Protein AF-I9LDF9-F1 (afdb_monomer_lite)

pLDDT: mean 72.44, std 18.66, range [40.0, 93.19]

Secondary structure (DSSP, 8-state):
----TTS----TTT-EEEEE-SS-EEEEEEEEEEE----S-------S--EEEEEEESS-EE-TTS-EE-TT-EEEEEGGG-SEEEE--PPPSTT-------

Foldseek 3Di:
DDDDPPPCPPLCVFFFKWFDFDQWIFTFGWHDKDWPDDPPDDDDPPDDGWIWTKGQGLCWDDGVVDDTRHGRDIDIHTPVRTPDMGGHDHDDPPPPDPPPDD

Sequence (102 aa):
MKYPKGKGFDLTGGLIITVVLEEYSLTGTFLGEIENRHCKEPTYIVQEDSEFILLQLTCPVDVINGPEFPIGTIIAVNVEQILFIAPGGICDTDATTITSSN

Radius of gyration: 16.9 Å; chains: 1; bounding box: 54×21×53 Å

Organism: NCBI:txid1149862

Structure (mmCIF, N/CA/C/O backbone):
data_AF-I9LDF9-F1
#
_entry.id   AF-I9LDF9-F1
#
loop_
_atom_site.group_PDB
_atom_site.id
_atom_site.type_symbol
_atom_site.label_atom_id
_atom_site.label_alt_id
_atom_site.label_comp_id
_atom_site.label_asym_id
_atom_site.label_entity_id
_atom_site.label_seq_id
_atom_site.pdbx_PDB_ins_code
_atom_site.Cartn_x
_atom_site.Cartn_y
_atom_site.Cartn_z
_atom_site.occupancy
_atom_site.B_iso_or_equiv
_atom_site.auth_seq_id
_atom_site.auth_comp_id
_atom_site.auth_asym_id
_atom_site.auth_atom_id
_atom_site.pdbx_PDB_model_num
ATOM 1 N N . MET A 1 1 ? -7.173 10.698 6.571 1.00 40.00 1 MET A N 1
ATOM 2 C CA . MET A 1 1 ? -8.524 10.539 5.969 1.00 40.00 1 MET A CA 1
ATOM 3 C C . MET A 1 1 ? -9.248 9.442 6.734 1.00 40.00 1 MET A C 1
ATOM 5 O O . MET A 1 1 ? -8.624 8.427 6.981 1.00 40.00 1 MET A O 1
ATOM 9 N N . LYS A 1 2 ? -10.508 9.626 7.152 1.00 45.19 2 LYS A N 1
ATOM 10 C CA . LYS A 1 2 ? -11.227 8.609 7.942 1.00 45.19 2 LYS A CA 1
ATOM 11 C C . LYS A 1 2 ? -11.918 7.617 7.001 1.00 45.19 2 LYS A C 1
ATOM 13 O O . LYS A 1 2 ? -12.780 8.036 6.227 1.00 45.19 2 LYS A O 1
ATOM 18 N N . TYR A 1 3 ? -11.538 6.339 7.040 1.00 53.22 3 TYR A N 1
ATOM 19 C CA . TYR A 1 3 ? -12.126 5.312 6.175 1.00 53.22 3 TYR A CA 1
ATOM 20 C C . TYR A 1 3 ? -13.628 5.129 6.473 1.00 53.22 3 TYR A C 1
ATOM 22 O O . TYR A 1 3 ? -14.038 5.111 7.641 1.00 53.22 3 TYR A O 1
ATOM 30 N N . PRO A 1 4 ? -14.492 5.023 5.445 1.00 48.59 4 PRO A N 1
ATOM 31 C CA . PRO A 1 4 ? -15.928 4.886 5.647 1.00 48.59 4 PRO A CA 1
ATOM 32 C C . PRO A 1 4 ? -16.281 3.491 6.189 1.00 48.59 4 PRO A C 1
ATOM 34 O O . PRO A 1 4 ? -16.420 2.519 5.446 1.00 48.59 4 PRO A O 1
ATOM 37 N N . LYS A 1 5 ? -16.471 3.407 7.511 1.00 50.97 5 LYS A N 1
ATOM 38 C CA . LYS A 1 5 ? -16.896 2.186 8.212 1.00 50.97 5 LYS A CA 1
ATOM 39 C C . LYS A 1 5 ? -18.289 1.736 7.738 1.00 50.97 5 LYS A C 1
ATOM 41 O O . LYS A 1 5 ? -19.189 2.553 7.548 1.00 50.97 5 LYS A O 1
ATOM 46 N N . GLY A 1 6 ? -18.473 0.428 7.546 1.00 46.47 6 GLY A N 1
ATOM 47 C CA . GLY A 1 6 ? -19.781 -0.186 7.260 1.00 46.47 6 GLY A CA 1
ATOM 48 C C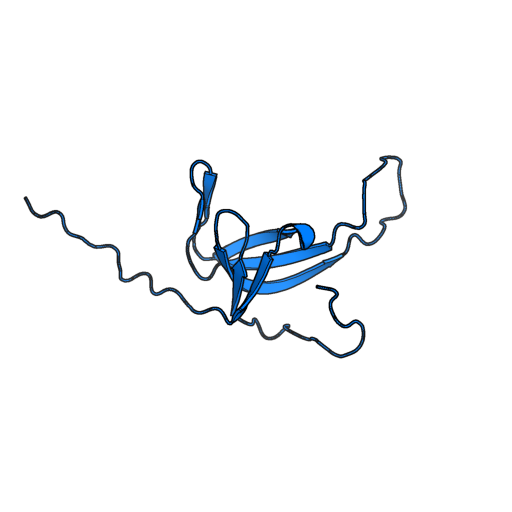 . GLY A 1 6 ? -20.335 0.008 5.842 1.00 46.47 6 GLY A C 1
ATOM 49 O O . GLY A 1 6 ? -21.470 -0.385 5.589 1.00 46.47 6 GLY A O 1
ATOM 50 N N . LYS A 1 7 ? -19.565 0.593 4.913 1.00 49.88 7 LYS A N 1
ATOM 51 C CA . LYS A 1 7 ? -19.998 0.825 3.521 1.00 49.88 7 LYS A CA 1
ATOM 52 C C . LYS A 1 7 ? -19.379 -0.111 2.481 1.00 49.88 7 LYS A C 1
ATOM 54 O O . LYS A 1 7 ? -19.553 0.130 1.293 1.00 49.88 7 LYS A O 1
ATOM 59 N N . GLY A 1 8 ? -18.692 -1.173 2.906 1.00 42.84 8 GLY A N 1
ATOM 60 C CA . GLY A 1 8 ? -18.038 -2.091 1.972 1.00 42.84 8 GLY A CA 1
ATOM 61 C C . GLY A 1 8 ? -16.967 -1.380 1.147 1.00 42.84 8 GLY A C 1
ATOM 62 O O . GLY A 1 8 ? -16.945 -1.509 -0.072 1.00 42.84 8 GLY A O 1
ATOM 63 N N . PHE A 1 9 ? -16.094 -0.599 1.799 1.00 49.84 9 PHE A N 1
ATOM 64 C CA . PHE A 1 9 ? -14.821 -0.216 1.187 1.00 49.84 9 PHE A CA 1
ATOM 65 C C . PHE A 1 9 ? -13.911 -1.445 1.225 1.00 49.84 9 PHE A C 1
ATOM 67 O O . PHE A 1 9 ? -13.041 -1.594 2.077 1.00 49.84 9 PHE A O 1
ATOM 74 N N . ASP A 1 10 ? -14.261 -2.399 0.373 1.00 51.41 10 ASP A N 1
ATOM 75 C CA . ASP A 1 10 ? -13.693 -3.725 0.323 1.00 51.41 10 ASP A CA 1
ATOM 76 C C . ASP A 1 10 ? -12.622 -3.743 -0.767 1.00 51.41 10 ASP A C 1
ATOM 78 O O . ASP A 1 10 ? -12.902 -3.939 -1.946 1.00 51.41 10 ASP A O 1
ATOM 82 N N . LEU A 1 11 ? -11.382 -3.450 -0.376 1.00 58.25 11 LEU A N 1
ATOM 83 C CA . LEU A 1 11 ? -10.219 -3.580 -1.253 1.00 58.25 11 LEU A CA 1
ATOM 84 C C . LEU A 1 11 ? -9.681 -5.025 -1.283 1.00 58.25 11 LEU A C 1
ATOM 86 O O . LEU A 1 11 ? -8.579 -5.240 -1.787 1.00 58.25 11 LEU A O 1
ATOM 90 N N . THR A 1 12 ? -10.431 -6.028 -0.793 1.00 51.78 12 THR A N 1
ATOM 91 C CA . THR A 1 12 ? -10.006 -7.448 -0.739 1.00 51.78 12 THR A CA 1
ATOM 92 C C . THR A 1 12 ? -9.742 -8.105 -2.105 1.00 51.78 12 THR A C 1
ATOM 94 O O . THR A 1 12 ? -9.420 -9.288 -2.169 1.00 51.78 12 THR A O 1
ATOM 97 N N . GLY A 1 13 ? -9.778 -7.346 -3.203 1.00 56.31 13 GLY A N 1
ATOM 98 C CA . GLY A 1 13 ? -9.306 -7.758 -4.526 1.00 56.31 13 GLY A CA 1
ATOM 99 C C . GLY A 1 13 ? -7.831 -7.459 -4.827 1.00 56.31 13 GLY A C 1
ATOM 100 O O . GLY A 1 13 ? -7.407 -7.707 -5.951 1.00 56.31 13 GLY A O 1
ATOM 101 N N . GLY A 1 14 ? -7.055 -6.912 -3.883 1.00 66.00 14 GLY A N 1
ATOM 102 C CA . GLY A 1 14 ? -5.634 -6.631 -4.107 1.00 66.00 14 GLY A CA 1
ATOM 103 C C . GLY A 1 14 ? -5.397 -5.429 -5.024 1.00 66.00 14 GLY A C 1
ATOM 104 O O . GLY A 1 14 ? -4.621 -5.503 -5.977 1.00 66.00 14 GLY A O 1
ATOM 105 N N . LEU A 1 15 ? -6.080 -4.311 -4.752 1.00 85.38 15 LEU A N 1
ATOM 106 C CA . LEU A 1 15 ? -5.824 -3.069 -5.478 1.00 85.38 15 LEU A CA 1
ATOM 107 C C . LEU A 1 15 ? -4.368 -2.648 -5.269 1.00 85.38 15 LEU A C 1
ATOM 109 O O . LEU A 1 15 ? -3.901 -2.543 -4.133 1.00 85.38 15 LEU A O 1
ATOM 113 N N . ILE A 1 16 ? -3.680 -2.364 -6.369 1.00 88.81 16 ILE A N 1
ATOM 114 C CA . ILE A 1 16 ? -2.362 -1.748 -6.314 1.00 88.81 16 ILE A CA 1
ATOM 115 C C . ILE A 1 16 ? -2.568 -0.260 -6.046 1.00 88.81 16 ILE A C 1
ATOM 117 O O . ILE A 1 16 ? -3.197 0.448 -6.837 1.00 88.81 16 ILE A O 1
ATOM 121 N N . ILE A 1 17 ? -2.056 0.205 -4.914 1.00 90.50 17 ILE A N 1
ATOM 122 C CA . ILE A 1 17 ? -2.098 1.605 -4.508 1.00 90.50 17 ILE A CA 1
ATOM 123 C C . ILE A 1 17 ? -0.680 2.137 -4.347 1.00 90.50 17 ILE A C 1
ATOM 125 O O . ILE A 1 17 ? 0.238 1.396 -3.999 1.00 90.50 17 ILE A O 1
ATOM 129 N N . THR A 1 18 ? -0.519 3.433 -4.577 1.00 92.31 18 THR A N 1
ATOM 130 C CA . THR A 1 18 ? 0.679 4.176 -4.201 1.00 92.31 18 THR A CA 1
ATOM 131 C C . THR A 1 18 ? 0.353 5.026 -2.983 1.00 92.31 18 THR A C 1
ATOM 133 O O . THR A 1 18 ? -0.557 5.856 -3.010 1.00 92.31 18 THR A O 1
ATOM 136 N N . VAL A 1 19 ? 1.099 4.812 -1.908 1.00 91.56 19 VAL A N 1
ATOM 137 C CA . VAL A 1 19 ? 1.021 5.569 -0.663 1.00 91.56 19 VAL A CA 1
ATOM 138 C C . VAL A 1 19 ? 2.172 6.553 -0.631 1.00 91.56 19 VAL A C 1
ATOM 140 O O . VAL A 1 19 ? 3.333 6.157 -0.723 1.00 91.56 19 VAL A O 1
ATOM 143 N N . VAL A 1 20 ? 1.841 7.837 -0.532 1.00 90.12 20 VAL A N 1
ATOM 144 C CA . VAL A 1 20 ? 2.830 8.914 -0.499 1.00 90.12 20 VAL A CA 1
ATOM 145 C C . VAL A 1 20 ? 3.072 9.325 0.946 1.00 90.12 20 VAL A C 1
ATOM 147 O O . VAL A 1 20 ? 2.136 9.691 1.662 1.00 90.12 20 VAL A O 1
ATOM 150 N N . LEU A 1 21 ? 4.335 9.239 1.351 1.00 89.75 21 LEU A N 1
ATOM 151 C CA . LEU A 1 21 ? 4.862 9.663 2.645 1.00 89.75 21 LEU A CA 1
ATOM 152 C C . LEU A 1 21 ? 5.713 10.928 2.434 1.00 89.75 21 LEU A C 1
ATOM 154 O O . LEU A 1 21 ? 5.871 11.384 1.301 1.00 89.75 21 LEU A O 1
ATOM 158 N N . GLU A 1 22 ? 6.249 11.514 3.505 1.00 86.69 22 GLU A N 1
ATOM 159 C CA . GLU A 1 22 ? 7.018 12.768 3.407 1.00 86.69 22 GLU A CA 1
ATOM 160 C C . GLU A 1 22 ? 8.256 12.661 2.506 1.00 86.69 22 GLU A C 1
ATOM 162 O O . GLU A 1 22 ? 8.505 13.554 1.698 1.00 86.69 22 GLU A O 1
ATOM 167 N N . GLU A 1 23 ? 9.013 11.568 2.615 1.00 85.00 23 GLU A N 1
ATOM 168 C CA . GLU A 1 23 ? 10.314 11.431 1.942 1.00 85.00 23 GLU A CA 1
ATOM 169 C C . GLU A 1 23 ? 10.306 10.453 0.759 1.00 85.00 23 GLU A C 1
ATOM 171 O O . GLU A 1 23 ? 11.178 10.515 -0.105 1.00 85.00 23 GLU A O 1
ATOM 176 N N . TYR A 1 24 ? 9.337 9.539 0.700 1.00 87.50 24 TYR A N 1
ATOM 177 C CA . TYR A 1 24 ? 9.271 8.496 -0.322 1.00 87.50 24 TYR A CA 1
ATOM 178 C C . TYR A 1 24 ? 7.832 8.040 -0.573 1.00 87.50 24 TYR A C 1
ATOM 180 O O . TYR A 1 24 ? 6.887 8.438 0.109 1.00 87.50 24 TYR A O 1
ATOM 188 N N . SER A 1 25 ? 7.658 7.191 -1.584 1.00 91.06 25 SER A N 1
ATOM 189 C CA . SER A 1 25 ? 6.369 6.578 -1.896 1.00 91.06 25 SER A CA 1
ATOM 190 C C . SER A 1 25 ? 6.488 5.062 -1.950 1.00 91.06 25 SER A C 1
ATOM 192 O O . SER A 1 25 ? 7.508 4.522 -2.374 1.00 91.06 25 SER A O 1
ATOM 194 N N . LEU A 1 26 ? 5.437 4.383 -1.506 1.00 92.38 26 LEU A N 1
ATOM 195 C CA . LEU A 1 26 ? 5.332 2.931 -1.497 1.00 92.38 26 LEU A CA 1
ATOM 196 C C . LEU A 1 26 ? 4.243 2.528 -2.479 1.00 92.38 26 LEU A C 1
ATOM 198 O O . LEU A 1 26 ? 3.097 2.934 -2.311 1.00 92.38 26 LEU A O 1
ATOM 202 N N . THR A 1 27 ? 4.575 1.720 -3.482 1.00 93.19 27 THR A N 1
ATOM 203 C CA . THR A 1 27 ? 3.569 1.162 -4.396 1.00 93.19 27 THR A CA 1
ATOM 204 C C . THR A 1 27 ? 3.430 -0.327 -4.144 1.00 93.19 27 THR A C 1
ATOM 206 O O . THR A 1 27 ? 4.419 -1.064 -4.169 1.00 93.19 27 THR A O 1
ATOM 209 N N . GLY A 1 28 ? 2.208 -0.766 -3.857 1.00 92.25 28 GLY A N 1
ATOM 210 C CA . GLY A 1 28 ? 1.954 -2.147 -3.495 1.00 92.25 28 GLY A CA 1
ATOM 211 C C . GLY A 1 28 ? 0.487 -2.535 -3.496 1.00 92.25 28 GLY A C 1
ATOM 212 O O . GLY A 1 28 ? -0.415 -1.699 -3.515 1.00 92.25 28 GLY A O 1
ATOM 213 N N . THR A 1 29 ? 0.265 -3.840 -3.459 1.00 91.19 29 THR A N 1
ATOM 214 C CA . THR A 1 29 ? -1.042 -4.462 -3.284 1.00 91.19 29 THR A CA 1
ATOM 215 C C . THR A 1 29 ? -1.525 -4.221 -1.861 1.00 91.19 29 THR A C 1
ATOM 217 O O . THR A 1 29 ? -0.868 -4.633 -0.903 1.00 91.19 29 THR A O 1
ATOM 220 N N . PHE A 1 30 ? -2.682 -3.582 -1.709 1.00 89.75 30 PHE A N 1
ATOM 221 C CA . PHE A 1 30 ? -3.327 -3.418 -0.411 1.00 89.75 30 PHE A CA 1
ATOM 222 C C . PHE A 1 30 ? -3.796 -4.773 0.131 1.00 89.75 30 PHE A C 1
ATOM 224 O O . PHE A 1 30 ? -4.562 -5.479 -0.526 1.00 89.75 30 PHE A O 1
ATOM 231 N N . LEU A 1 31 ? -3.344 -5.126 1.335 1.00 85.31 31 LEU A N 1
ATOM 232 C CA . LEU A 1 31 ? -3.665 -6.396 1.992 1.00 85.31 31 LEU A CA 1
ATOM 233 C C . LEU A 1 31 ? -4.713 -6.258 3.102 1.00 85.31 31 LEU A C 1
ATOM 235 O O . LEU A 1 31 ? -5.310 -7.256 3.501 1.00 85.31 31 LEU A O 1
ATOM 239 N N . GLY A 1 32 ? -4.935 -5.050 3.617 1.00 80.44 32 GLY A N 1
ATOM 240 C CA . GLY A 1 32 ? -5.889 -4.812 4.696 1.00 80.44 32 GLY A CA 1
ATOM 241 C C . GLY A 1 32 ? -5.454 -3.717 5.658 1.00 80.44 32 GLY A C 1
ATOM 242 O O . GLY A 1 32 ? -4.401 -3.101 5.504 1.00 80.44 32 GLY A O 1
ATOM 243 N N . GLU A 1 33 ? -6.283 -3.503 6.671 1.00 79.62 33 GLU A N 1
ATOM 244 C CA . GLU A 1 33 ? -6.051 -2.570 7.769 1.00 79.62 33 GLU A CA 1
ATOM 245 C C . GLU A 1 33 ? -5.851 -3.355 9.072 1.00 79.62 33 GLU A C 1
ATOM 247 O O . GLU A 1 33 ? -6.540 -4.347 9.330 1.00 79.62 33 GLU A O 1
ATOM 252 N N . ILE A 1 34 ? -4.909 -2.907 9.896 1.00 76.06 34 ILE A N 1
ATOM 253 C CA . ILE A 1 34 ? -4.740 -3.345 11.275 1.00 76.06 34 ILE A CA 1
ATOM 254 C C . ILE A 1 34 ? -5.181 -2.183 12.161 1.00 76.06 34 ILE A C 1
ATOM 256 O O . ILE A 1 34 ? -4.463 -1.196 12.312 1.00 76.06 34 ILE A O 1
ATOM 260 N N . GLU A 1 35 ? -6.351 -2.326 12.773 1.00 68.81 35 GLU A N 1
ATOM 261 C CA . GLU A 1 35 ? -6.738 -1.500 13.914 1.00 68.81 35 GLU A CA 1
ATOM 262 C C . GLU A 1 35 ? -6.184 -2.145 15.192 1.00 68.81 35 GLU A C 1
ATOM 264 O O . GLU A 1 35 ? -6.253 -3.371 15.361 1.00 68.81 35 GLU A O 1
ATOM 269 N N . ASN A 1 36 ? -5.680 -1.326 16.116 1.00 62.03 36 ASN A N 1
ATOM 270 C CA . ASN A 1 36 ? -5.260 -1.754 17.446 1.00 62.03 36 ASN A CA 1
ATOM 271 C C . ASN A 1 36 ? -6.488 -2.218 18.257 1.00 62.03 36 ASN A C 1
ATOM 273 O O . ASN A 1 36 ? -7.067 -1.500 19.075 1.00 62.03 36 ASN A O 1
ATOM 277 N N . ARG A 1 37 ? -6.959 -3.441 17.993 1.00 49.56 37 ARG A N 1
ATOM 278 C CA . ARG A 1 37 ? -8.011 -4.063 18.791 1.00 49.56 37 ARG A CA 1
ATOM 279 C C . ARG A 1 37 ? -7.412 -4.345 20.151 1.00 49.56 37 ARG A C 1
ATOM 281 O O . ARG A 1 37 ? -6.571 -5.226 20.268 1.00 49.56 37 ARG A O 1
ATOM 288 N N . HIS A 1 38 ? -7.876 -3.599 21.148 1.00 45.12 38 HIS A N 1
ATOM 289 C CA . HIS A 1 38 ? -7.629 -3.812 22.566 1.00 45.12 38 HIS A CA 1
ATOM 290 C C . HIS A 1 38 ? -7.645 -5.315 22.909 1.00 45.12 38 HIS A C 1
ATOM 292 O O . HIS A 1 38 ? -8.689 -5.898 23.218 1.00 45.12 38 HIS A O 1
ATOM 298 N N . CYS A 1 39 ? -6.477 -5.956 22.873 1.00 44.34 39 CYS A N 1
ATOM 299 C CA . CYS A 1 39 ? -6.234 -7.169 23.628 1.00 44.34 39 CYS A CA 1
ATOM 300 C C . CYS A 1 39 ? -6.344 -6.736 25.086 1.00 44.34 39 CYS A C 1
ATOM 302 O O . CYS A 1 39 ? -5.641 -5.823 25.511 1.00 44.34 39 CYS A O 1
ATOM 304 N N . LYS A 1 40 ? -7.294 -7.311 25.821 1.00 46.94 40 LYS A N 1
ATOM 305 C CA . LYS A 1 40 ? -7.546 -6.983 27.226 1.00 46.94 40 LYS A CA 1
ATOM 306 C C . LYS A 1 40 ? -6.282 -7.229 28.072 1.00 46.94 40 LYS A C 1
ATOM 308 O O . LYS A 1 40 ? -6.113 -8.345 28.538 1.00 46.94 40 LYS A O 1
ATOM 313 N N . GLU A 1 41 ? -5.477 -6.173 28.230 1.00 48.19 41 GLU A N 1
ATOM 314 C CA . GLU A 1 41 ? -4.448 -5.854 29.244 1.00 48.19 41 GLU A CA 1
ATOM 315 C C . GLU A 1 41 ? -3.304 -6.871 29.525 1.00 48.19 41 GLU A C 1
ATOM 317 O O . GLU A 1 41 ? -3.516 -8.077 29.426 1.00 48.19 41 GLU A O 1
ATOM 322 N N . PRO A 1 42 ? -2.068 -6.420 29.878 1.00 48.38 42 PRO A N 1
ATOM 323 C CA . PRO A 1 42 ? -1.823 -5.410 30.918 1.00 48.38 42 PRO A CA 1
ATOM 324 C C . PRO A 1 42 ? -0.827 -4.270 30.604 1.00 48.38 42 PRO A C 1
ATOM 326 O O . PRO A 1 42 ? 0.219 -4.446 29.986 1.00 48.38 42 PRO A O 1
ATOM 329 N N . THR A 1 43 ? -1.167 -3.102 31.155 1.00 46.78 43 THR A N 1
ATOM 330 C CA . THR A 1 43 ? -0.277 -2.102 31.779 1.00 46.78 43 THR A CA 1
ATOM 331 C C . THR A 1 43 ? 0.939 -1.599 30.999 1.00 46.78 43 THR A C 1
ATOM 333 O O . THR A 1 43 ? 2.042 -1.547 31.533 1.00 46.78 43 THR A O 1
ATOM 336 N N . TYR A 1 44 ? 0.731 -1.090 29.789 1.00 48.91 44 TYR A N 1
ATOM 337 C CA . TYR A 1 44 ? 1.578 -0.023 29.256 1.00 48.91 44 TYR A CA 1
ATOM 338 C C . TYR A 1 44 ? 0.668 1.045 28.664 1.00 48.91 44 TYR A C 1
ATOM 340 O O . TYR A 1 44 ? -0.318 0.725 28.004 1.00 48.91 44 TYR A O 1
ATOM 348 N N . ILE A 1 45 ? 0.963 2.312 28.952 1.00 49.38 45 ILE A N 1
ATOM 349 C CA . ILE A 1 45 ? 0.265 3.465 28.380 1.00 49.38 45 ILE A CA 1
ATOM 350 C C . ILE A 1 45 ? 0.682 3.522 26.905 1.00 49.38 45 ILE A C 1
ATOM 352 O O . ILE A 1 45 ? 1.600 4.251 26.542 1.00 49.38 45 ILE A O 1
ATOM 356 N N . VAL A 1 46 ? 0.105 2.658 26.071 1.00 49.91 46 VAL A N 1
ATOM 357 C CA . VAL A 1 46 ? 0.327 2.698 24.627 1.00 49.91 46 VAL A CA 1
ATOM 358 C C . VAL A 1 46 ? -0.513 3.861 24.126 1.00 49.91 46 VAL A C 1
ATOM 360 O O . VAL A 1 46 ? -1.741 3.809 24.148 1.00 49.91 46 VAL A O 1
ATOM 363 N N . GLN A 1 47 ? 0.176 4.956 23.817 1.00 46.22 47 GLN A N 1
ATOM 364 C CA . GLN A 1 47 ? -0.410 6.148 23.225 1.00 46.22 47 GLN A CA 1
ATOM 365 C C . GLN A 1 47 ? -1.148 5.786 21.936 1.00 46.22 47 GLN A C 1
ATOM 367 O O . GLN A 1 47 ? -0.596 5.072 21.107 1.00 46.22 47 GLN A O 1
ATOM 372 N N . GLU A 1 48 ? -2.365 6.329 21.849 1.00 55.25 48 GLU A N 1
ATOM 373 C CA . GLU A 1 48 ? -3.225 6.542 20.680 1.00 55.25 48 GLU A CA 1
ATOM 374 C C . GLU A 1 48 ? -3.543 5.329 19.792 1.00 55.25 48 GLU A C 1
ATOM 376 O O . GLU A 1 48 ? -2.712 4.482 19.468 1.00 55.25 48 GLU A O 1
ATOM 381 N N . ASP A 1 49 ? -4.820 5.245 19.414 1.00 57.59 49 ASP A N 1
ATOM 382 C CA . ASP A 1 49 ? -5.396 4.248 18.518 1.00 57.59 49 ASP A CA 1
ATOM 383 C C . ASP A 1 49 ? -4.627 4.210 17.183 1.00 57.59 49 ASP A C 1
ATOM 385 O O . ASP A 1 49 ? -4.975 4.886 16.220 1.00 57.59 49 ASP A O 1
ATOM 389 N N . SER A 1 50 ? -3.539 3.442 17.135 1.00 66.19 50 SER A N 1
ATOM 390 C CA . SER A 1 50 ? -2.671 3.373 15.964 1.00 66.19 50 SER A CA 1
ATOM 391 C C . SER A 1 50 ? -3.337 2.50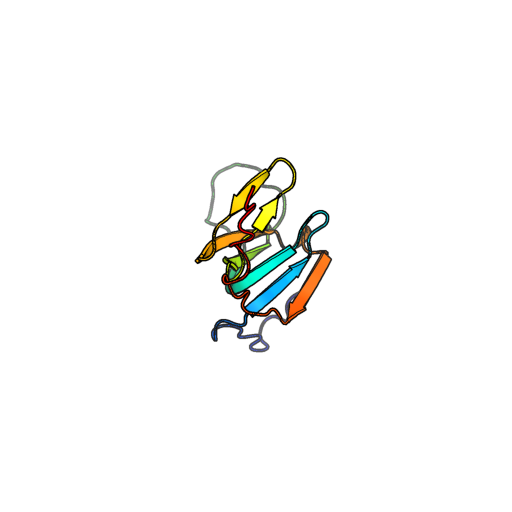2 14.895 1.00 66.19 50 SER A C 1
ATOM 393 O O . SER A 1 50 ? -3.494 1.291 15.077 1.00 66.19 50 SER A O 1
ATOM 395 N N . GLU A 1 51 ? -3.747 3.129 13.794 1.00 80.50 51 GLU A N 1
ATOM 396 C CA . GLU A 1 51 ? -4.295 2.476 12.602 1.00 80.50 51 GLU A CA 1
ATOM 397 C C . GLU A 1 51 ? -3.166 2.276 11.576 1.00 80.50 51 GLU A C 1
ATOM 399 O O . GLU A 1 51 ? -2.446 3.215 11.226 1.00 80.5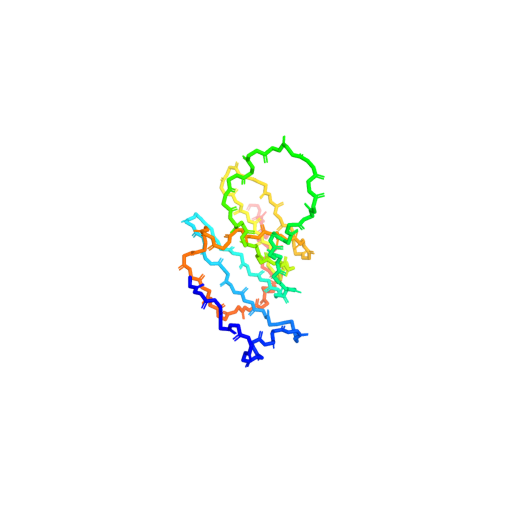0 51 GLU A O 1
ATOM 404 N N . PHE A 1 52 ? -3.001 1.049 11.078 1.00 84.94 52 PHE A N 1
ATOM 405 C CA . PHE A 1 52 ? -2.006 0.720 10.054 1.00 84.94 52 PHE A CA 1
ATOM 406 C C . PHE A 1 52 ? -2.664 0.122 8.817 1.00 84.94 52 PHE A C 1
ATOM 408 O O . PHE A 1 52 ? -3.617 -0.644 8.924 1.00 84.94 52 PHE A O 1
ATOM 415 N N . ILE A 1 53 ? -2.093 0.374 7.641 1.00 87.12 53 ILE A N 1
ATOM 416 C CA 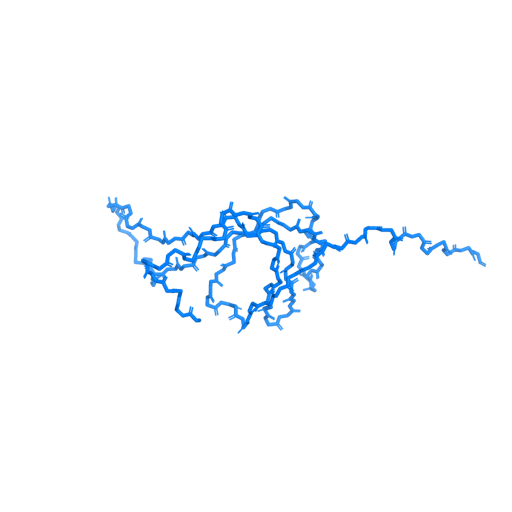. ILE A 1 53 ? -2.411 -0.379 6.422 1.00 87.12 53 ILE A CA 1
ATOM 417 C C . ILE A 1 53 ? -1.281 -1.344 6.084 1.00 87.12 53 ILE A C 1
ATOM 419 O O . ILE A 1 53 ? -0.106 -1.026 6.261 1.00 87.12 53 ILE A O 1
ATOM 423 N N . LEU A 1 54 ? -1.634 -2.521 5.581 1.00 89.50 54 LEU A N 1
ATOM 424 C CA . LEU A 1 54 ? -0.691 -3.510 5.082 1.00 89.50 54 LEU A CA 1
ATOM 425 C C . LEU A 1 54 ? -0.588 -3.425 3.563 1.00 89.50 54 LEU A C 1
ATOM 427 O O . LEU A 1 54 ? -1.597 -3.464 2.855 1.00 89.50 54 LEU A O 1
ATOM 431 N N . LEU A 1 55 ? 0.645 -3.372 3.071 1.00 91.31 55 LEU A N 1
ATOM 432 C CA . LEU A 1 55 ? 0.969 -3.333 1.651 1.00 91.31 55 LEU A CA 1
ATOM 433 C C . LEU A 1 55 ? 1.993 -4.401 1.311 1.00 91.31 55 LEU A C 1
ATOM 435 O O . LEU A 1 55 ? 3.024 -4.490 1.968 1.00 91.31 55 LEU A O 1
ATOM 439 N N . GLN A 1 56 ? 1.742 -5.167 0.255 1.00 91.81 56 GLN A N 1
ATOM 440 C CA . GLN A 1 56 ? 2.770 -5.975 -0.389 1.00 91.81 56 G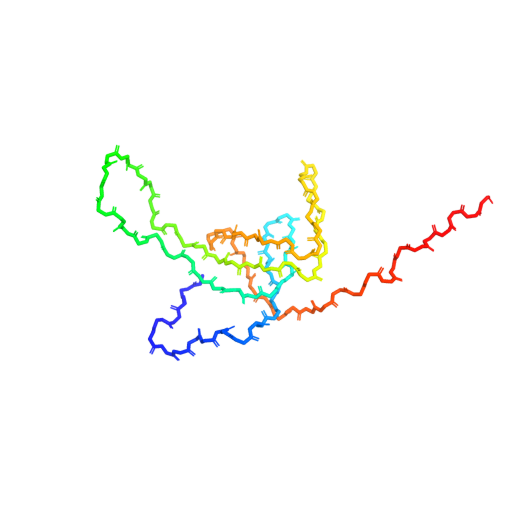LN A CA 1
ATOM 441 C C . GLN A 1 56 ? 3.353 -5.195 -1.562 1.00 91.81 56 GLN A C 1
ATOM 443 O O . GLN A 1 56 ? 2.646 -4.934 -2.533 1.00 91.81 56 GLN A O 1
ATOM 448 N N . LEU A 1 57 ? 4.627 -4.820 -1.486 1.00 92.69 57 LEU A N 1
ATOM 449 C CA . LEU A 1 57 ? 5.262 -3.990 -2.504 1.00 92.69 57 LEU A CA 1
ATOM 450 C C . LEU A 1 57 ? 5.225 -4.638 -3.893 1.00 92.69 57 LEU A C 1
ATOM 452 O O . LEU A 1 57 ? 5.616 -5.793 -4.062 1.00 92.69 57 LEU A O 1
ATOM 456 N N . THR A 1 58 ? 4.810 -3.866 -4.893 1.00 91.69 58 THR A N 1
ATOM 457 C CA . THR A 1 58 ? 4.886 -4.219 -6.322 1.00 91.69 58 THR A CA 1
ATOM 458 C C . THR A 1 58 ? 6.053 -3.524 -7.018 1.00 91.69 58 THR A C 1
ATOM 460 O O . THR A 1 58 ? 6.379 -3.861 -8.152 1.00 91.69 58 THR A O 1
ATOM 463 N N . CYS A 1 59 ? 6.696 -2.578 -6.333 1.00 89.69 59 CYS A N 1
ATOM 464 C CA . CYS A 1 59 ? 7.875 -1.849 -6.779 1.00 89.69 59 CYS A CA 1
ATOM 465 C C . CYS A 1 59 ? 8.938 -1.892 -5.674 1.00 89.69 59 CYS A C 1
ATOM 467 O O . CYS A 1 59 ? 8.567 -1.823 -4.498 1.00 89.69 59 CYS A O 1
ATOM 469 N N . PRO A 1 60 ? 10.236 -1.996 -6.009 1.00 90.44 60 PRO A N 1
ATOM 470 C CA . PRO A 1 60 ? 11.277 -1.843 -5.008 1.00 90.44 60 PRO A CA 1
ATOM 471 C C . PRO A 1 60 ? 11.280 -0.401 -4.499 1.00 90.44 60 PRO A C 1
ATOM 473 O O . PRO A 1 60 ? 10.939 0.529 -5.234 1.00 90.44 60 PRO A O 1
ATOM 476 N N . VAL A 1 61 ? 11.661 -0.220 -3.242 1.00 87.31 61 VAL A N 1
ATOM 477 C CA . VAL A 1 61 ? 11.756 1.100 -2.618 1.00 87.31 61 VAL A CA 1
ATOM 478 C C . VAL A 1 61 ? 13.143 1.245 -2.030 1.00 87.31 61 VAL A C 1
ATOM 480 O O . VAL A 1 61 ? 13.564 0.420 -1.222 1.00 87.31 61 VAL A O 1
ATOM 483 N N . ASP A 1 62 ? 13.819 2.309 -2.440 1.00 83.88 62 ASP A N 1
ATOM 484 C CA . ASP A 1 62 ? 15.071 2.759 -1.853 1.00 83.88 62 ASP A CA 1
ATOM 485 C C . ASP A 1 62 ? 14.774 4.000 -1.006 1.00 83.88 62 ASP A C 1
ATOM 487 O O . ASP A 1 62 ? 14.304 5.025 -1.512 1.00 83.88 62 ASP A O 1
ATOM 491 N N . VAL A 1 63 ? 14.952 3.866 0.306 1.00 80.50 63 VAL A N 1
ATOM 492 C CA . VAL A 1 63 ? 14.757 4.958 1.258 1.00 80.50 63 VAL A CA 1
ATOM 493 C C . VAL A 1 63 ? 16.103 5.643 1.449 1.00 80.50 63 VAL A C 1
ATOM 495 O O . VAL A 1 63 ? 17.082 4.998 1.815 1.00 80.50 63 VAL A O 1
ATOM 498 N N . ILE A 1 64 ? 16.158 6.962 1.256 1.00 78.38 64 ILE A N 1
ATOM 499 C CA . ILE A 1 64 ? 17.394 7.737 1.426 1.00 78.38 64 ILE A CA 1
ATOM 500 C C . ILE A 1 64 ? 17.942 7.522 2.848 1.00 78.38 64 ILE A C 1
ATOM 502 O O . ILE A 1 64 ? 17.279 7.847 3.828 1.00 78.38 64 ILE A O 1
ATOM 506 N N . ASN A 1 65 ? 19.167 6.993 2.962 1.00 78.00 65 ASN A N 1
ATOM 507 C CA . ASN A 1 65 ? 19.801 6.602 4.237 1.00 78.00 65 ASN A CA 1
ATOM 508 C C . ASN A 1 65 ? 19.021 5.548 5.050 1.00 78.00 65 ASN A C 1
ATOM 510 O O . ASN A 1 65 ? 19.220 5.423 6.261 1.00 78.00 65 ASN A O 1
ATOM 514 N N . GLY A 1 66 ? 18.134 4.803 4.399 1.00 74.25 66 GLY A N 1
ATOM 515 C CA . GLY A 1 66 ? 17.280 3.794 5.002 1.00 74.25 66 GLY A CA 1
ATOM 516 C C . GLY A 1 66 ? 17.495 2.401 4.406 1.00 74.25 66 GLY A C 1
ATOM 517 O O . GLY A 1 66 ? 18.435 2.169 3.647 1.00 74.25 66 GLY A O 1
ATOM 518 N N . PRO A 1 67 ? 16.654 1.437 4.804 1.00 77.31 67 PRO A N 1
ATOM 519 C CA . PRO A 1 67 ? 16.653 0.105 4.217 1.00 77.31 67 PRO A CA 1
ATOM 520 C C . PRO A 1 67 ? 16.085 0.117 2.791 1.00 77.31 67 PRO A C 1
ATOM 522 O O . PRO A 1 67 ? 15.092 0.788 2.508 1.00 77.31 67 PRO A O 1
ATOM 525 N N . GLU A 1 68 ? 16.675 -0.703 1.925 1.00 86.00 68 GLU A N 1
ATOM 526 C CA . GLU A 1 68 ? 16.086 -1.069 0.639 1.00 86.00 68 GLU A CA 1
ATOM 527 C C . GLU A 1 68 ? 15.058 -2.189 0.838 1.00 86.00 68 GLU A C 1
ATOM 529 O O . GLU A 1 68 ? 15.330 -3.202 1.493 1.00 86.00 68 GLU A O 1
ATOM 534 N N . PHE A 1 69 ? 13.881 -2.030 0.238 1.00 89.19 69 PHE A N 1
ATOM 535 C CA . PHE A 1 69 ? 12.820 -3.030 0.273 1.00 89.19 69 PHE A CA 1
ATOM 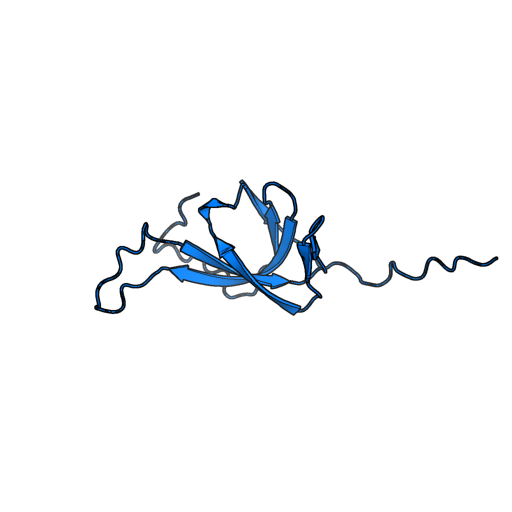536 C C . PHE A 1 69 ? 12.577 -3.604 -1.126 1.00 89.19 69 PHE A C 1
ATOM 538 O O . PHE A 1 69 ? 12.157 -2.868 -2.023 1.00 89.19 69 PHE A O 1
ATOM 545 N N . PRO A 1 70 ? 12.795 -4.914 -1.344 1.00 90.62 70 PRO A N 1
ATOM 546 C CA . PRO A 1 70 ? 12.519 -5.541 -2.629 1.00 90.62 70 PRO A CA 1
ATOM 547 C C . PRO A 1 70 ? 11.014 -5.713 -2.873 1.00 90.62 70 PRO A C 1
ATOM 549 O O . PRO A 1 70 ? 10.195 -5.691 -1.946 1.00 90.62 70 PRO A O 1
ATOM 552 N N . ILE A 1 71 ? 10.662 -5.970 -4.136 1.00 91.50 71 ILE A N 1
ATOM 553 C CA . ILE A 1 71 ? 9.309 -6.380 -4.539 1.00 91.50 71 ILE A CA 1
ATOM 554 C C . ILE A 1 71 ? 8.872 -7.597 -3.709 1.00 91.50 71 ILE A C 1
ATOM 556 O O . ILE A 1 71 ? 9.657 -8.507 -3.444 1.00 91.50 71 ILE A O 1
ATOM 560 N N . GLY A 1 72 ? 7.606 -7.616 -3.296 1.00 89.62 72 GLY A N 1
ATOM 561 C CA . GLY A 1 72 ? 7.011 -8.677 -2.488 1.00 89.62 72 GLY A CA 1
ATOM 562 C C . GLY A 1 72 ? 7.141 -8.476 -0.978 1.00 89.62 72 GLY A C 1
ATOM 563 O O . GLY A 1 72 ? 6.479 -9.199 -0.232 1.00 89.62 72 GLY A O 1
ATOM 564 N N . THR A 1 73 ? 7.926 -7.495 -0.519 1.00 92.19 73 THR A N 1
ATOM 565 C CA . THR A 1 73 ? 8.017 -7.136 0.905 1.00 92.19 73 THR A CA 1
ATOM 566 C C . THR A 1 73 ? 6.660 -6.680 1.434 1.00 92.19 73 THR A C 1
ATOM 568 O O . THR A 1 73 ? 5.983 -5.879 0.791 1.00 92.19 73 THR A O 1
ATOM 571 N N . ILE A 1 74 ? 6.272 -7.166 2.616 1.00 91.75 74 ILE A N 1
ATOM 572 C CA . ILE A 1 74 ? 5.072 -6.705 3.322 1.00 91.75 74 ILE A CA 1
ATOM 573 C C . ILE A 1 74 ? 5.463 -5.582 4.282 1.00 91.75 74 ILE A C 1
ATOM 575 O O . ILE A 1 74 ? 6.288 -5.789 5.172 1.00 91.75 74 ILE A O 1
ATOM 579 N N . ILE A 1 75 ? 4.855 -4.410 4.112 1.00 89.88 75 ILE A N 1
ATOM 580 C CA . ILE A 1 75 ? 5.088 -3.217 4.928 1.00 89.88 75 ILE A CA 1
ATOM 581 C C . ILE A 1 75 ? 3.783 -2.802 5.605 1.00 89.88 75 ILE A C 1
ATOM 583 O O . ILE A 1 75 ? 2.735 -2.723 4.964 1.00 89.88 75 ILE A O 1
ATOM 587 N N . ALA A 1 76 ? 3.865 -2.527 6.907 1.00 90.12 76 ALA A N 1
ATOM 588 C CA . ALA A 1 76 ? 2.815 -1.855 7.658 1.00 90.12 76 ALA A CA 1
ATOM 589 C C . ALA A 1 76 ? 3.095 -0.348 7.672 1.00 90.12 76 ALA A C 1
ATOM 591 O O . ALA A 1 76 ? 4.167 0.075 8.102 1.00 90.12 76 ALA A O 1
ATOM 592 N N . VAL A 1 77 ? 2.142 0.456 7.209 1.00 87.50 77 VAL A N 1
ATOM 593 C CA . VAL A 1 77 ? 2.258 1.918 7.157 1.00 87.50 77 VAL A CA 1
ATOM 594 C C . VAL A 1 77 ? 1.287 2.519 8.158 1.00 87.50 77 VAL A C 1
ATOM 596 O O . VAL A 1 77 ? 0.089 2.247 8.079 1.00 87.50 77 VAL A O 1
ATOM 599 N N . ASN A 1 78 ? 1.794 3.326 9.093 1.00 87.81 78 ASN A N 1
ATOM 600 C CA . ASN A 1 78 ? 0.943 4.084 10.007 1.00 87.81 78 ASN A CA 1
ATOM 601 C C . ASN A 1 78 ? 0.132 5.104 9.193 1.00 87.81 78 ASN A C 1
ATOM 603 O O . ASN A 1 78 ? 0.709 5.902 8.453 1.00 87.81 78 ASN A O 1
ATOM 607 N N . VAL A 1 79 ? -1.195 5.083 9.332 1.00 84.31 79 VAL A N 1
ATOM 608 C CA . VAL A 1 79 ? -2.112 5.958 8.588 1.00 84.31 79 VAL A CA 1
ATOM 609 C C . VAL A 1 79 ? -1.834 7.444 8.839 1.00 84.31 79 VAL A C 1
ATOM 611 O O . VAL A 1 79 ? -2.059 8.259 7.946 1.00 84.31 79 VAL A O 1
ATOM 614 N N . GLU A 1 80 ? -1.293 7.808 10.002 1.00 85.50 80 GLU A N 1
ATOM 615 C CA . GLU A 1 80 ? -0.932 9.191 10.336 1.00 85.50 80 GLU A CA 1
ATOM 616 C C . GLU A 1 80 ? 0.243 9.731 9.513 1.00 85.50 80 GLU A C 1
ATOM 618 O O . GLU A 1 80 ? 0.345 10.937 9.308 1.00 85.50 80 GLU A O 1
ATOM 623 N N . GLN A 1 81 ? 1.106 8.850 9.002 1.00 85.25 81 GLN A N 1
ATOM 624 C CA . GLN A 1 81 ? 2.246 9.228 8.159 1.00 85.25 81 GLN A CA 1
ATOM 625 C C . GLN A 1 81 ? 1.858 9.377 6.680 1.00 85.25 81 GLN A C 1
ATOM 627 O O . GLN A 1 81 ? 2.663 9.825 5.865 1.00 85.25 81 GLN A O 1
ATOM 632 N N . ILE A 1 82 ? 0.631 8.993 6.314 1.00 89.25 82 ILE A N 1
ATOM 633 C CA . ILE A 1 82 ? 0.153 9.021 4.933 1.00 89.25 82 ILE A CA 1
ATOM 634 C C . ILE A 1 82 ? -0.285 10.436 4.566 1.00 89.25 82 ILE A C 1
ATOM 636 O O . ILE A 1 82 ? -1.292 10.938 5.068 1.00 89.25 82 ILE A O 1
ATOM 640 N N . LEU A 1 83 ? 0.406 11.043 3.600 1.00 89.19 83 LEU A N 1
ATOM 641 C CA . LEU A 1 83 ? -0.004 12.325 3.030 1.00 89.19 83 LEU A CA 1
ATOM 642 C C . LEU A 1 83 ? -1.239 12.150 2.139 1.00 89.19 83 LEU A C 1
ATOM 644 O O . LEU A 1 83 ? -2.236 12.858 2.290 1.00 89.19 83 LEU A O 1
ATOM 648 N N . PHE A 1 84 ? -1.192 11.186 1.216 1.00 86.88 84 PHE A N 1
ATOM 649 C CA . PHE A 1 84 ? -2.330 10.777 0.392 1.00 86.88 84 PHE A CA 1
ATOM 650 C C . PHE A 1 84 ? -2.112 9.391 -0.231 1.00 86.88 84 PHE A C 1
ATOM 652 O O . PHE A 1 84 ? -1.012 8.838 -0.217 1.00 86.88 84 PHE A O 1
ATOM 659 N N . ILE A 1 85 ? -3.189 8.836 -0.791 1.00 89.38 85 ILE A N 1
ATOM 660 C CA . ILE A 1 85 ? -3.205 7.549 -1.492 1.00 89.38 85 ILE A CA 1
ATOM 661 C C . ILE A 1 85 ? -3.660 7.795 -2.929 1.00 89.38 85 ILE A C 1
ATOM 663 O O . ILE A 1 85 ? -4.665 8.471 -3.154 1.00 89.38 85 ILE A O 1
ATOM 667 N N . ALA A 1 86 ? -2.933 7.233 -3.889 1.00 88.12 86 ALA A N 1
ATOM 668 C CA . ALA A 1 86 ? -3.245 7.282 -5.311 1.00 88.12 86 ALA A CA 1
ATOM 669 C C . ALA A 1 86 ? -3.374 5.861 -5.894 1.00 88.12 86 ALA A C 1
ATOM 671 O O . ALA A 1 86 ? -2.846 4.908 -5.313 1.00 88.12 86 ALA A O 1
ATOM 672 N N . PRO A 1 87 ? -4.058 5.687 -7.040 1.00 87.81 87 PRO A N 1
ATOM 673 C CA . PRO A 1 87 ? -3.979 4.446 -7.804 1.00 87.81 87 PRO A CA 1
ATOM 674 C C . PRO A 1 87 ? -2.521 4.137 -8.158 1.00 87.81 87 PRO A C 1
ATOM 676 O O . PRO A 1 87 ? -1.809 5.019 -8.639 1.00 87.81 87 PRO A O 1
ATOM 679 N N . GLY A 1 88 ? -2.084 2.907 -7.899 1.00 85.19 88 GLY A N 1
ATOM 680 C CA . GLY A 1 88 ? -0.727 2.459 -8.189 1.00 85.19 88 GLY A CA 1
ATOM 681 C C . GLY A 1 88 ? -0.623 1.683 -9.501 1.00 85.19 88 GLY A C 1
ATOM 682 O O . GLY A 1 88 ? -1.623 1.369 -10.149 1.00 85.19 88 GLY A O 1
ATOM 683 N N . GLY A 1 89 ? 0.613 1.357 -9.877 1.00 83.31 89 GLY A N 1
ATOM 684 C CA . GLY A 1 89 ? 0.944 0.519 -11.028 1.00 83.31 89 GLY A CA 1
ATOM 685 C C . GLY A 1 89 ? 1.921 -0.600 -10.662 1.00 83.31 89 GLY A C 1
ATOM 686 O O . GLY A 1 89 ? 2.433 -0.668 -9.544 1.00 83.31 89 GLY A O 1
ATOM 687 N N . ILE A 1 90 ? 2.176 -1.492 -11.615 1.00 79.38 90 ILE A N 1
ATOM 688 C CA . ILE A 1 90 ? 3.243 -2.490 -11.505 1.00 79.38 90 ILE A CA 1
ATOM 689 C C . ILE A 1 90 ? 4.500 -1.855 -12.096 1.00 79.38 90 ILE A C 1
ATOM 691 O O . ILE A 1 90 ? 4.452 -1.338 -13.211 1.00 79.38 90 ILE A O 1
ATOM 695 N N . CYS A 1 91 ? 5.601 -1.857 -11.349 1.00 78.06 91 CYS A N 1
ATOM 696 C CA . CYS A 1 91 ? 6.885 -1.438 -11.893 1.00 78.06 91 CYS A CA 1
ATOM 697 C C . CYS A 1 91 ? 7.513 -2.618 -12.637 1.00 78.06 91 CYS A C 1
ATOM 699 O O . CYS A 1 91 ? 7.766 -3.658 -12.029 1.00 78.06 91 CYS A O 1
ATOM 701 N N . ASP A 1 92 ? 7.781 -2.456 -13.931 1.00 66.06 92 ASP A N 1
ATOM 702 C CA . ASP A 1 92 ? 8.567 -3.427 -14.689 1.00 66.06 92 ASP A CA 1
ATOM 703 C C . ASP A 1 92 ? 10.038 -3.334 -14.264 1.00 66.06 92 ASP A C 1
ATOM 705 O O . ASP A 1 92 ? 10.651 -2.266 -14.289 1.00 66.06 92 ASP A O 1
ATOM 709 N N . THR A 1 93 ? 10.627 -4.464 -13.879 1.00 58.75 93 THR A N 1
ATOM 710 C CA . THR A 1 93 ? 12.043 -4.574 -13.485 1.00 58.75 93 THR A CA 1
ATOM 711 C C . THR A 1 93 ? 13.030 -4.538 -14.658 1.00 58.75 93 THR A C 1
ATOM 713 O O . THR A 1 93 ? 14.234 -4.645 -14.438 1.00 58.75 93 THR A O 1
ATOM 716 N N . ASP A 1 94 ? 12.576 -4.328 -15.895 1.00 49.44 94 ASP A N 1
ATOM 717 C CA . ASP A 1 94 ? 13.428 -4.374 -17.096 1.00 49.44 94 ASP A CA 1
ATOM 718 C C . ASP A 1 94 ? 14.218 -3.074 -17.366 1.00 49.44 94 ASP A C 1
ATOM 720 O O . ASP A 1 94 ? 14.639 -2.800 -18.489 1.00 49.44 94 ASP A O 1
ATOM 724 N N . ALA A 1 95 ? 14.475 -2.268 -16.331 1.00 49.44 95 ALA A N 1
ATOM 725 C CA . ALA A 1 95 ? 15.237 -1.021 -16.431 1.00 49.44 95 ALA A CA 1
ATOM 726 C C . ALA A 1 95 ? 16.568 -1.028 -15.656 1.00 49.44 95 ALA A C 1
ATOM 728 O O . ALA A 1 95 ? 17.068 0.030 -15.279 1.00 49.44 95 ALA A O 1
ATOM 729 N N . THR A 1 96 ? 17.199 -2.191 -15.465 1.00 47.00 96 THR A N 1
ATOM 730 C CA . THR A 1 96 ? 18.588 -2.254 -14.972 1.00 47.00 96 THR A CA 1
ATOM 731 C C . THR A 1 96 ? 19.439 -3.228 -15.776 1.00 47.00 96 THR A C 1
ATOM 733 O O . THR A 1 96 ? 19.864 -4.288 -15.329 1.00 47.00 96 THR A O 1
ATOM 736 N N . THR A 1 97 ? 19.791 -2.813 -16.989 1.00 41.47 97 THR A N 1
ATOM 737 C CA . THR A 1 97 ? 21.134 -3.087 -17.511 1.00 41.47 97 THR A CA 1
ATOM 738 C C . THR A 1 97 ? 21.612 -1.867 -18.288 1.00 41.47 97 THR A C 1
ATOM 740 O O . THR A 1 97 ? 21.704 -1.874 -19.511 1.00 41.47 97 THR A O 1
ATOM 743 N N . ILE A 1 98 ? 21.930 -0.782 -17.574 1.00 47.00 98 ILE A N 1
ATOM 744 C CA . ILE A 1 98 ? 22.879 0.187 -18.121 1.00 47.00 98 ILE A CA 1
ATOM 745 C C . ILE A 1 98 ? 24.228 -0.530 -18.066 1.00 47.00 98 ILE A C 1
ATOM 747 O O . ILE A 1 98 ? 24.925 -0.504 -17.055 1.00 47.00 98 ILE A O 1
ATOM 751 N N . THR A 1 99 ? 24.562 -1.259 -19.129 1.00 43.34 99 THR A N 1
ATOM 752 C CA . THR A 1 99 ? 25.940 -1.656 -19.392 1.00 43.34 99 THR A CA 1
ATOM 753 C C . THR A 1 99 ? 26.759 -0.375 -19.451 1.00 43.34 99 THR A C 1
ATOM 755 O O . THR A 1 99 ? 26.744 0.332 -20.457 1.00 43.34 99 THR A O 1
ATOM 758 N N . SER A 1 100 ? 27.474 -0.061 -18.374 1.00 48.25 100 SER A N 1
ATOM 759 C CA . SER A 1 100 ? 28.659 0.780 -18.450 1.00 48.25 100 SER A CA 1
ATOM 760 C C . SER A 1 100 ? 29.710 -0.004 -19.238 1.00 48.25 100 SER A C 1
ATOM 762 O O . SER A 1 100 ? 30.547 -0.705 -18.673 1.00 48.25 100 SER A O 1
ATOM 764 N N . SER A 1 101 ? 29.596 0.019 -20.561 1.00 45.03 101 SER A N 1
ATOM 765 C CA . SER A 1 101 ? 30.640 -0.446 -21.463 1.00 45.03 101 SER A CA 1
ATOM 766 C C . SER A 1 101 ? 31.670 0.671 -21.628 1.00 45.03 101 SER A C 1
ATOM 768 O O . SER A 1 101 ? 31.366 1.669 -22.274 1.00 45.03 101 SER A O 1
ATOM 770 N N . ASN A 1 102 ? 32.827 0.429 -20.996 1.00 42.38 102 ASN A N 1
ATOM 771 C CA . ASN A 1 102 ? 34.194 0.935 -21.207 1.00 42.38 102 ASN A CA 1
ATOM 772 C C . ASN A 1 102 ? 34.416 2.405 -21.576 1.00 42.38 102 ASN A C 1
ATOM 774 O O . ASN A 1 102 ? 34.160 2.781 -22.739 1.00 42.38 102 ASN A O 1
#